Protein AF-B0CPZ6-F1 (afdb_monomer_lite)

Foldseek 3Di:
DDDDPPPDPDDDDDDPPDDPVNVVVVVVVVVVVVVVVVPPDPPDPPPVPPPPPPDPPDDDDDDPPDPVVVVCVVVVVVVVVVVVVLVVCCVVPVLVNDPPRDPPPDDDDDDDPDDDDDDDDPDDPDDDDDDDDDD

InterPro domains:
  IPR027921 NOP protein chaperone 1 [PF15370] (68-131)
  IPR027921 NOP protein chaperone 1 [PTHR28674] (10-127)

Radius of gyration: 30.95 Å; chains: 1; bounding box: 88×44×78 Å

pLDDT: mean 73.9, std 15.39, range [38.84, 97.0]

Secondary structure (DSSP, 8-state):
-------PPPP--------HHHHHHHHHHHHHHHHHHTTS-SS----SS-----------PPPSS-HHHHHHHHHHHHHHHHHHHHHHHHHH-GGGT-TT---TT------------------------------

Organism: Laccaria bicolor (strain S238N-H82 / ATCC MYA-4686) (NCBI:txid486041)

Structure (mmCIF, N/CA/C/O backbone):
data_AF-B0CPZ6-F1
#
_entry.id   AF-B0CPZ6-F1
#
loop_
_atom_site.group_PDB
_atom_site.id
_atom_site.type_symbol
_atom_site.label_atom_id
_atom_site.label_alt_id
_atom_site.label_comp_id
_atom_site.label_asym_id
_atom_site.label_entity_id
_atom_site.label_seq_id
_atom_site.pdbx_PDB_ins_code
_atom_site.Cartn_x
_atom_site.Cartn_y
_atom_site.Cartn_z
_atom_site.occupancy
_atom_site.B_iso_or_equiv
_atom_site.auth_seq_id
_atom_site.auth_comp_id
_atom_site.auth_asym_id
_atom_site.auth_atom_id
_atom_site.pdbx_PDB_model_num
ATOM 1 N N . MET A 1 1 ? 66.085 11.169 9.032 1.00 38.84 1 MET A N 1
ATOM 2 C CA . MET A 1 1 ? 64.850 11.303 8.239 1.00 38.84 1 MET A CA 1
ATOM 3 C C . MET A 1 1 ? 63.935 10.224 8.788 1.00 38.84 1 MET A C 1
ATOM 5 O O . MET A 1 1 ? 64.059 9.084 8.380 1.00 38.84 1 MET A O 1
ATOM 9 N N . ASP A 1 2 ? 63.305 10.400 9.946 1.00 50.72 2 ASP A N 1
ATOM 10 C CA . ASP A 1 2 ? 62.305 11.421 10.291 1.00 50.72 2 ASP A CA 1
ATOM 11 C C . ASP A 1 2 ? 61.242 11.557 9.203 1.00 50.72 2 ASP A C 1
ATOM 13 O O . ASP A 1 2 ? 61.569 12.006 8.106 1.00 50.72 2 ASP A O 1
ATOM 17 N N . ILE A 1 3 ? 60.045 11.053 9.504 1.00 45.47 3 ILE A N 1
ATOM 18 C CA . ILE A 1 3 ? 58.745 11.727 9.406 1.00 45.47 3 ILE A CA 1
ATOM 19 C C . ILE A 1 3 ? 57.764 10.773 10.097 1.00 45.47 3 ILE A C 1
ATOM 21 O O . ILE A 1 3 ? 57.406 9.718 9.572 1.00 45.47 3 ILE A O 1
ATOM 25 N N . GLY A 1 4 ? 57.427 11.106 11.340 1.00 49.22 4 GLY A N 1
ATOM 26 C CA . GLY A 1 4 ? 56.260 10.553 12.006 1.00 49.22 4 GLY A CA 1
ATOM 27 C C . GLY A 1 4 ? 55.008 11.124 11.354 1.00 49.22 4 GLY A C 1
ATOM 28 O O . GLY A 1 4 ? 54.843 12.341 11.301 1.00 49.22 4 GLY A O 1
ATOM 29 N N . ASP A 1 5 ? 54.128 10.250 10.875 1.00 52.66 5 ASP A N 1
ATOM 30 C CA . ASP A 1 5 ? 52.751 10.627 10.568 1.00 52.66 5 ASP A CA 1
ATOM 31 C C . ASP A 1 5 ? 52.001 10.804 11.895 1.00 52.66 5 ASP A C 1
ATOM 33 O O . ASP A 1 5 ? 51.363 9.891 12.424 1.00 52.66 5 ASP A O 1
ATOM 37 N N . ASP A 1 6 ? 52.137 12.002 12.460 1.00 57.78 6 ASP A N 1
ATOM 38 C CA . ASP A 1 6 ? 51.328 12.504 13.563 1.00 57.78 6 ASP A CA 1
ATOM 39 C C . ASP A 1 6 ? 49.937 12.853 13.013 1.00 57.78 6 ASP A C 1
ATOM 41 O O . ASP A 1 6 ? 49.650 13.985 12.622 1.00 57.78 6 ASP A O 1
ATOM 45 N N . VAL A 1 7 ? 49.074 11.842 12.883 1.00 63.78 7 VAL A N 1
ATOM 46 C CA . VAL A 1 7 ? 47.651 12.068 12.610 1.00 63.78 7 VAL A CA 1
ATOM 47 C C . VAL A 1 7 ? 47.019 12.532 13.924 1.00 63.78 7 VAL A C 1
ATOM 49 O O . VAL A 1 7 ? 46.908 11.722 14.851 1.00 63.78 7 VAL A O 1
ATOM 52 N N . PRO A 1 8 ? 46.577 13.801 14.038 1.00 67.62 8 PRO A N 1
ATOM 53 C CA . PRO A 1 8 ? 45.973 14.287 15.267 1.00 67.62 8 PRO A CA 1
ATOM 54 C C . PRO A 1 8 ? 44.729 13.447 15.586 1.00 67.62 8 PRO A C 1
ATOM 56 O O . PRO A 1 8 ? 43.944 13.133 14.680 1.00 67.62 8 PRO A O 1
ATOM 59 N N . PRO A 1 9 ? 44.519 13.054 16.855 1.00 62.56 9 PRO A N 1
ATOM 60 C CA . PRO A 1 9 ? 43.363 12.256 17.228 1.00 62.56 9 PRO A CA 1
ATOM 61 C C . PRO A 1 9 ? 42.088 13.019 16.864 1.00 62.56 9 PRO A C 1
ATOM 63 O O . PRO A 1 9 ? 41.871 14.137 17.334 1.00 62.56 9 PRO A O 1
ATOM 66 N N . LYS A 1 10 ? 41.236 12.411 16.024 1.00 69.19 10 LYS A N 1
ATOM 67 C CA . LYS A 1 10 ? 39.902 12.950 15.733 1.00 69.19 10 LYS A CA 1
ATOM 68 C C . LYS A 1 10 ? 39.186 13.230 17.063 1.00 69.19 10 LYS A C 1
ATOM 70 O O . LYS A 1 10 ? 39.151 12.330 17.912 1.00 69.19 10 LYS A O 1
ATOM 75 N N . PRO A 1 11 ? 38.630 14.439 17.264 1.00 69.69 11 PRO A N 1
ATOM 76 C CA . PRO A 1 11 ? 37.884 14.750 18.472 1.00 69.69 11 PRO A CA 1
ATOM 77 C C . PRO A 1 11 ? 36.727 13.758 18.593 1.00 69.69 11 PRO A C 1
ATOM 79 O O . PRO A 1 11 ? 35.975 13.539 17.645 1.00 69.69 11 PRO A O 1
ATOM 82 N N . ARG A 1 12 ? 36.636 13.095 19.746 1.00 65.06 12 ARG A N 1
ATOM 83 C CA . ARG A 1 12 ? 35.539 12.174 20.043 1.00 65.06 12 ARG A CA 1
ATOM 84 C C . ARG A 1 12 ? 34.287 13.014 20.265 1.00 65.06 12 ARG A C 1
ATOM 86 O O . ARG A 1 12 ? 34.256 13.780 21.227 1.00 65.06 12 ARG A O 1
ATOM 93 N N . GLU A 1 13 ? 33.291 12.871 19.397 1.00 66.56 13 GLU A N 1
ATOM 94 C CA . GLU A 1 13 ? 31.954 13.410 19.645 1.00 66.56 13 GLU A CA 1
ATOM 95 C C . GLU A 1 13 ? 31.428 12.771 20.932 1.00 66.56 13 GLU A C 1
ATOM 97 O O . GLU A 1 13 ? 31.318 11.548 21.053 1.00 66.56 13 GLU A O 1
ATOM 102 N N . ARG A 1 14 ? 31.234 13.602 21.954 1.00 68.00 14 ARG A N 1
ATOM 103 C CA . ARG A 1 14 ? 30.650 13.176 23.220 1.00 68.00 14 ARG A CA 1
ATOM 104 C C . ARG A 1 14 ? 29.141 13.177 23.039 1.00 68.00 14 ARG A C 1
ATOM 106 O O . ARG A 1 14 ? 28.602 14.145 22.518 1.00 68.00 14 ARG A O 1
ATOM 113 N N . LEU A 1 15 ? 28.485 12.102 23.471 1.00 57.34 15 LEU A N 1
ATOM 114 C CA . LEU A 1 15 ? 27.033 12.086 23.584 1.00 57.34 15 LEU A CA 1
ATOM 115 C C . LEU A 1 15 ? 26.644 13.197 24.562 1.00 57.34 15 LEU A C 1
ATOM 117 O O . LEU A 1 15 ? 27.056 13.158 25.723 1.00 57.34 15 LEU A O 1
ATOM 121 N N . GLU A 1 16 ? 25.926 14.202 24.074 1.00 60.22 16 GLU A N 1
ATOM 122 C CA . GLU A 1 16 ? 25.374 15.244 24.928 1.00 60.22 16 GLU A CA 1
ATOM 123 C C . GLU A 1 16 ? 24.326 14.584 25.825 1.00 60.22 16 GLU A C 1
ATOM 125 O O . GLU A 1 16 ? 23.308 14.076 25.353 1.00 60.22 16 GLU A O 1
ATOM 130 N N . ILE A 1 17 ? 24.636 14.492 27.118 1.00 70.50 17 ILE A N 1
ATOM 131 C CA . ILE A 1 17 ? 23.673 14.064 28.127 1.00 70.50 17 ILE A CA 1
ATOM 132 C C . ILE A 1 17 ? 22.888 15.326 28.470 1.00 70.50 17 ILE A C 1
ATOM 134 O O . ILE A 1 17 ? 23.355 16.156 29.243 1.00 70.50 17 ILE A O 1
ATOM 138 N N . GLU A 1 18 ? 21.762 15.500 27.784 1.00 69.31 18 GLU A N 1
ATOM 139 C CA . GLU A 1 18 ? 20.757 16.518 28.086 1.00 69.31 18 GLU A CA 1
ATOM 140 C C . GLU A 1 18 ? 19.987 16.046 29.329 1.00 69.31 18 GLU A C 1
ATOM 142 O O . GLU A 1 18 ? 19.515 14.903 29.363 1.00 69.31 18 GLU A O 1
ATOM 147 N N . ASP A 1 19 ? 19.894 16.892 30.357 1.00 84.94 19 ASP A N 1
ATOM 148 C CA . ASP A 1 19 ? 19.051 16.604 31.516 1.00 84.94 19 ASP A CA 1
ATOM 149 C C . ASP A 1 19 ? 17.569 16.582 31.087 1.00 84.94 19 ASP A C 1
ATOM 151 O O . ASP A 1 19 ? 17.179 17.150 30.062 1.00 84.94 19 ASP A O 1
ATOM 155 N N . GLU A 1 20 ? 16.713 15.886 31.842 1.00 79.25 20 GLU A N 1
ATOM 156 C CA . GLU A 1 20 ? 15.316 15.668 31.434 1.00 79.25 20 GLU A CA 1
ATOM 157 C C . GLU A 1 20 ? 14.535 16.986 31.273 1.00 79.25 20 GLU A C 1
ATOM 159 O O . GLU A 1 20 ? 13.702 17.097 30.372 1.00 79.25 20 GLU A O 1
ATOM 164 N N . ASP A 1 21 ? 14.871 17.999 32.073 1.00 85.19 21 ASP A N 1
ATOM 165 C CA . ASP A 1 21 ? 14.280 19.338 32.011 1.00 85.19 21 ASP A CA 1
ATOM 166 C C . ASP A 1 21 ? 14.690 20.099 30.734 1.00 85.19 21 ASP A C 1
ATOM 168 O O . ASP A 1 21 ? 13.837 20.670 30.050 1.00 85.19 21 ASP A O 1
ATOM 172 N N . ASP A 1 22 ? 15.968 20.041 30.346 1.00 86.62 22 ASP A N 1
ATOM 173 C CA . ASP A 1 22 ? 16.471 20.677 29.119 1.00 86.62 22 ASP A CA 1
ATOM 174 C C . ASP A 1 22 ? 15.816 20.058 27.875 1.00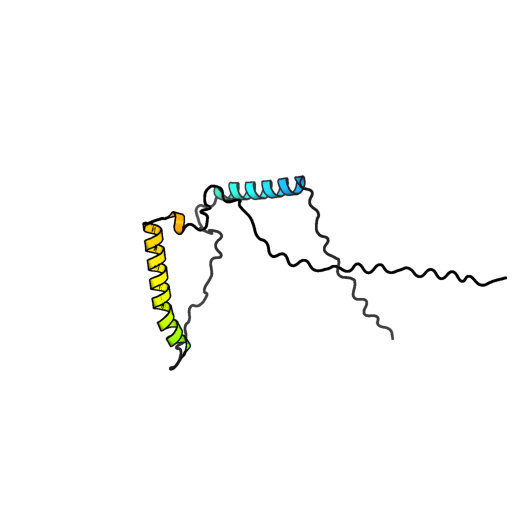 86.62 22 ASP A C 1
ATOM 176 O O . ASP A 1 22 ? 15.357 20.756 26.960 1.00 86.62 22 ASP A O 1
ATOM 180 N N . LYS A 1 23 ? 15.653 18.731 27.896 1.00 84.19 23 LYS A N 1
ATOM 181 C CA . LYS A 1 23 ? 14.954 17.982 26.850 1.00 84.19 23 LYS A CA 1
ATOM 182 C C . LYS A 1 23 ? 13.492 18.401 26.739 1.00 84.19 23 LYS A C 1
ATOM 184 O O . LYS A 1 23 ? 12.976 18.526 25.622 1.00 84.19 23 LYS A O 1
ATOM 189 N N . GLN A 1 24 ? 12.807 18.593 27.867 1.00 86.88 24 GLN A N 1
ATOM 190 C CA . GLN A 1 24 ? 11.416 19.048 27.882 1.00 86.88 24 GLN A CA 1
ATOM 191 C C . GLN A 1 24 ? 11.279 20.452 27.286 1.00 86.88 24 GLN A C 1
ATOM 193 O O . GLN A 1 24 ? 10.399 20.669 26.448 1.00 86.88 24 GLN A O 1
ATOM 198 N N . GLU A 1 25 ? 12.174 21.376 27.632 1.00 89.25 25 GLU A N 1
ATOM 199 C CA . GLU A 1 25 ? 12.181 22.736 27.082 1.00 89.25 25 GLU A CA 1
ATOM 200 C C . GLU A 1 25 ? 12.457 22.743 25.573 1.00 89.25 25 GLU A C 1
ATOM 202 O O . GLU A 1 25 ? 11.744 23.397 24.804 1.00 89.25 25 GLU A O 1
ATOM 207 N N . ARG A 1 26 ? 13.411 21.933 25.100 1.00 86.00 26 ARG A N 1
ATOM 208 C CA . ARG A 1 26 ? 13.690 21.796 23.664 1.00 86.00 26 ARG A CA 1
ATOM 209 C C . ARG A 1 26 ? 12.482 21.270 22.892 1.00 86.00 26 ARG A C 1
ATOM 211 O O . ARG A 1 26 ? 12.144 21.803 21.834 1.00 86.00 26 ARG A O 1
ATOM 218 N N . ILE A 1 27 ? 11.821 20.230 23.402 1.00 87.31 27 ILE A N 1
ATOM 219 C CA . ILE A 1 27 ? 10.627 19.651 22.766 1.00 87.31 27 ILE A CA 1
ATOM 220 C C . ILE A 1 27 ? 9.483 20.669 22.746 1.00 87.31 27 ILE A C 1
ATOM 222 O O . ILE A 1 27 ? 8.813 20.822 21.722 1.00 87.31 27 ILE A O 1
ATOM 226 N N . ARG A 1 28 ? 9.288 21.407 23.841 1.00 87.31 28 ARG A N 1
ATOM 227 C CA . ARG A 1 28 ? 8.277 22.462 23.950 1.00 87.31 28 ARG A CA 1
ATOM 228 C C . ARG A 1 28 ? 8.484 23.563 22.908 1.00 87.31 28 ARG A C 1
ATOM 230 O O . ARG A 1 28 ? 7.534 23.908 22.208 1.00 87.31 28 ARG A O 1
ATOM 237 N N . LEU A 1 29 ? 9.717 24.045 22.745 1.00 84.88 29 L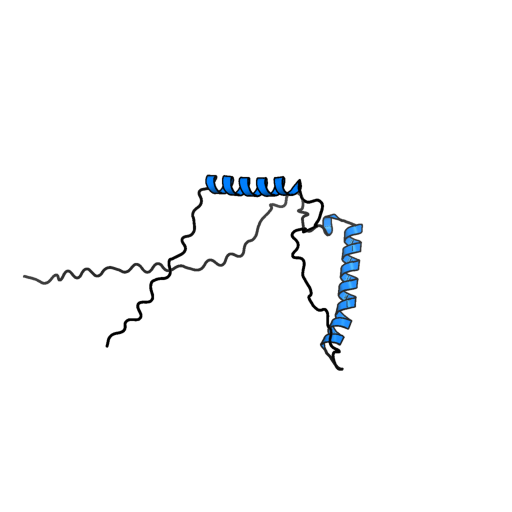EU A N 1
ATOM 238 C CA . LEU A 1 29 ? 10.097 25.035 21.728 1.00 84.88 29 LEU A CA 1
ATOM 239 C C . LEU A 1 29 ? 9.821 24.548 20.299 1.00 84.88 29 LEU A C 1
ATOM 241 O O . LEU A 1 29 ? 9.312 25.303 19.470 1.00 84.88 29 LEU A O 1
ATOM 245 N N . ILE A 1 30 ? 10.118 23.278 20.005 1.00 86.00 30 ILE A N 1
ATOM 246 C CA . ILE A 1 30 ? 9.849 22.681 18.688 1.00 86.00 30 ILE A CA 1
ATOM 247 C C . ILE A 1 30 ? 8.340 22.647 18.415 1.00 86.00 30 ILE A C 1
ATOM 249 O O . ILE A 1 30 ? 7.901 23.072 17.347 1.00 86.00 30 ILE A O 1
ATOM 253 N N . LEU A 1 31 ? 7.539 22.184 19.378 1.00 84.94 31 LEU A N 1
ATOM 254 C CA . LEU A 1 31 ? 6.081 22.104 19.245 1.00 84.94 31 LEU A CA 1
ATOM 255 C C . LEU A 1 31 ? 5.437 23.492 19.090 1.00 84.94 31 LEU A C 1
ATOM 257 O O . LEU A 1 31 ? 4.517 23.662 18.288 1.00 84.94 31 LEU A O 1
ATOM 261 N N . GLU A 1 32 ? 5.943 24.501 19.799 1.00 81.44 32 GLU A N 1
ATOM 262 C CA . GLU A 1 32 ? 5.479 25.887 19.686 1.00 81.44 32 GLU A CA 1
ATOM 263 C C . GLU A 1 32 ? 5.806 26.501 18.313 1.00 81.44 32 GLU A C 1
ATOM 265 O O . GLU A 1 32 ? 4.953 27.157 17.701 1.00 81.44 32 GLU A O 1
ATOM 270 N N . ASN A 1 33 ? 7.000 26.229 17.777 1.00 81.69 33 ASN A N 1
ATOM 271 C CA . ASN A 1 33 ? 7.413 26.676 16.444 1.00 81.69 33 ASN A CA 1
ATOM 272 C C . ASN A 1 33 ? 6.580 26.016 15.324 1.00 81.69 33 ASN A C 1
ATOM 274 O O . ASN A 1 33 ? 6.239 26.652 14.324 1.00 81.69 33 ASN A O 1
ATOM 278 N N . LEU A 1 34 ? 6.183 24.751 15.503 1.00 74.44 34 LEU A N 1
ATOM 279 C CA . LEU A 1 34 ? 5.275 24.055 14.583 1.00 74.44 34 LEU A CA 1
ATOM 280 C C . LEU A 1 34 ? 3.861 24.654 14.609 1.00 74.44 34 LEU A C 1
ATOM 282 O O . LEU A 1 34 ? 3.246 24.832 13.558 1.00 74.44 34 LEU A O 1
ATOM 286 N N . ASN A 1 35 ? 3.357 25.014 15.791 1.00 75.19 35 ASN A N 1
ATOM 287 C CA . ASN A 1 35 ? 2.022 25.594 15.939 1.00 75.19 35 ASN A CA 1
ATOM 288 C C . ASN A 1 35 ? 1.929 27.003 15.316 1.00 75.19 35 ASN A C 1
ATOM 290 O O . ASN A 1 35 ? 0.966 27.332 14.624 1.00 75.19 35 ASN A O 1
ATOM 294 N N . SER A 1 36 ? 2.967 27.824 15.489 1.00 67.94 36 SER A N 1
ATOM 295 C CA . SER A 1 36 ? 3.047 29.177 14.915 1.00 67.94 36 SER A CA 1
ATOM 296 C C . SER A 1 36 ? 3.306 29.188 13.400 1.00 67.94 36 SER A C 1
ATOM 298 O O . SER A 1 36 ? 2.849 30.097 12.705 1.00 67.94 36 SER A O 1
ATOM 300 N N . SER A 1 37 ? 3.929 28.140 12.853 1.00 57.66 37 SER A N 1
ATOM 301 C CA . SER A 1 37 ? 4.099 27.953 11.402 1.00 57.66 37 SER A CA 1
ATOM 302 C C . SER A 1 37 ? 2.785 27.642 10.661 1.00 57.66 37 SER A C 1
ATOM 304 O O . SER A 1 37 ? 2.711 27.802 9.441 1.00 57.66 37 SER A O 1
ATOM 306 N N . SER A 1 38 ? 1.727 27.249 11.382 1.00 56.34 38 SER A N 1
ATOM 307 C CA . SER A 1 38 ? 0.420 26.891 10.808 1.00 56.34 38 SER A CA 1
ATOM 308 C C . SER A 1 38 ? -0.447 28.110 10.436 1.00 56.34 38 SER A C 1
ATOM 310 O O . SER A 1 38 ? -1.388 27.995 9.652 1.00 56.34 38 SER A O 1
ATOM 312 N N . ALA A 1 39 ? -0.126 29.307 10.948 1.00 58.31 39 ALA A N 1
ATOM 313 C CA . ALA A 1 39 ? -0.943 30.513 10.759 1.00 58.31 39 ALA A CA 1
ATOM 314 C C . ALA A 1 39 ? -0.552 31.388 9.546 1.00 58.31 39 ALA A C 1
ATOM 316 O O . ALA A 1 39 ? -1.280 32.330 9.229 1.00 58.31 39 ALA A O 1
ATOM 317 N N . THR A 1 40 ? 0.554 31.098 8.843 1.00 52.38 40 THR A N 1
ATOM 318 C CA . THR A 1 40 ? 1.140 32.058 7.878 1.00 52.38 40 THR A CA 1
ATOM 319 C C . THR A 1 40 ? 1.567 31.481 6.525 1.00 52.38 40 THR A C 1
ATOM 321 O O . THR A 1 40 ? 2.461 32.034 5.891 1.00 52.38 40 THR A O 1
ATOM 324 N N . THR A 1 41 ? 0.947 30.407 6.021 1.00 46.84 41 THR A N 1
ATOM 325 C CA . THR A 1 41 ? 1.279 29.886 4.672 1.00 46.84 41 THR A CA 1
ATOM 326 C C . THR A 1 41 ? 0.072 29.387 3.869 1.00 46.84 41 THR A C 1
ATOM 328 O O . THR A 1 41 ? 0.018 28.269 3.361 1.00 46.84 41 THR A O 1
ATOM 331 N N . SER A 1 42 ? -0.888 30.273 3.609 1.00 51.09 42 SER A N 1
ATOM 332 C CA . SER A 1 42 ? -1.795 30.114 2.469 1.00 51.09 42 SER A CA 1
ATOM 333 C C . SER A 1 42 ? -1.089 30.474 1.150 1.00 51.09 42 SER A C 1
ATOM 335 O O . SER A 1 42 ? -1.444 31.483 0.556 1.00 51.09 42 SER A O 1
ATOM 337 N N . SER A 1 43 ? -0.094 29.686 0.713 1.00 51.19 43 SER A N 1
ATOM 338 C CA . SER A 1 43 ? 0.334 29.547 -0.703 1.00 51.19 43 SER A CA 1
ATOM 339 C C . SER A 1 43 ? 1.677 28.816 -0.861 1.00 51.19 43 SER A C 1
ATOM 341 O O . SER A 1 43 ? 2.633 29.401 -1.341 1.00 51.19 43 SER A O 1
ATOM 343 N N . THR A 1 44 ? 1.742 27.545 -0.472 1.00 48.47 44 THR A N 1
ATOM 344 C CA . THR A 1 44 ? 2.467 26.446 -1.148 1.00 48.47 44 THR A CA 1
ATOM 345 C C . THR A 1 44 ? 2.281 25.238 -0.247 1.00 48.47 44 THR A C 1
ATOM 347 O O . THR A 1 44 ? 2.829 25.194 0.848 1.00 48.47 44 THR A O 1
ATOM 350 N N . ARG A 1 45 ? 1.439 24.291 -0.667 1.00 49.03 45 ARG A N 1
ATOM 351 C CA . ARG A 1 45 ? 1.242 23.032 0.053 1.00 49.03 45 ARG A CA 1
ATOM 352 C C . ARG A 1 45 ? 2.550 22.246 0.006 1.00 49.03 45 ARG A C 1
ATOM 354 O O . ARG A 1 45 ? 2.782 21.531 -0.963 1.00 49.03 45 ARG A O 1
ATOM 361 N N . ASP A 1 46 ? 3.375 22.408 1.028 1.00 49.47 46 ASP A N 1
ATOM 362 C CA . ASP A 1 46 ? 4.441 21.474 1.363 1.00 49.47 46 ASP A CA 1
ATOM 363 C C . ASP A 1 46 ? 3.963 20.703 2.596 1.00 49.47 46 ASP A C 1
ATOM 365 O O . ASP A 1 46 ? 4.333 20.949 3.740 1.00 49.47 46 ASP A O 1
ATOM 369 N N . SER A 1 47 ? 2.992 19.819 2.361 1.00 53.44 47 SER A N 1
ATOM 370 C CA . SER A 1 47 ? 2.782 18.682 3.249 1.00 53.44 47 SER A CA 1
ATOM 371 C C . SER A 1 47 ? 4.119 17.955 3.308 1.00 53.44 47 SER A C 1
ATOM 373 O O . SER A 1 47 ? 4.598 17.597 2.237 1.00 53.44 47 SER A O 1
ATOM 375 N N . GLY A 1 48 ? 4.694 17.747 4.497 1.00 54.75 48 GLY A N 1
ATOM 376 C CA . GLY A 1 48 ? 6.011 17.130 4.747 1.00 54.75 48 GLY A CA 1
ATOM 377 C C . GLY A 1 48 ? 6.223 15.700 4.220 1.00 54.75 48 GLY A C 1
ATOM 378 O O . GLY A 1 48 ? 7.058 14.961 4.728 1.00 54.75 48 GLY A O 1
ATOM 379 N N . LEU A 1 49 ? 5.473 15.295 3.202 1.00 59.94 49 LEU A N 1
ATOM 380 C CA . LEU A 1 49 ? 5.828 14.234 2.290 1.00 59.94 49 LEU A CA 1
ATOM 381 C C . LEU A 1 49 ? 6.962 14.746 1.392 1.00 59.94 49 LEU A C 1
ATOM 383 O O . LEU A 1 49 ? 6.795 15.786 0.751 1.00 59.94 49 LEU A O 1
ATOM 387 N N . PRO A 1 50 ? 8.095 14.034 1.289 1.00 70.06 50 PRO A N 1
ATOM 388 C CA . PRO A 1 50 ? 9.104 14.374 0.303 1.00 70.06 50 PRO A CA 1
ATOM 389 C C . PRO A 1 50 ? 8.435 14.390 -1.071 1.00 70.06 50 PRO A C 1
ATOM 391 O O . PRO A 1 50 ? 7.952 13.364 -1.559 1.00 70.06 50 PRO A O 1
ATOM 394 N N . ARG A 1 51 ? 8.366 15.570 -1.695 1.00 66.69 51 ARG A N 1
ATOM 395 C CA . ARG A 1 51 ? 7.908 15.699 -3.074 1.00 66.69 51 ARG A CA 1
ATOM 396 C C . ARG A 1 51 ? 8.941 14.996 -3.939 1.00 66.69 51 ARG A C 1
ATOM 398 O O . ARG A 1 51 ? 9.979 15.564 -4.262 1.00 66.69 51 ARG A O 1
ATOM 405 N N . PHE A 1 52 ? 8.667 13.735 -4.258 1.00 72.69 52 PHE A N 1
ATOM 406 C CA . PHE A 1 52 ? 9.544 12.941 -5.097 1.00 72.69 52 PHE A CA 1
ATOM 407 C C . PHE A 1 52 ? 9.521 13.555 -6.494 1.00 72.69 52 PHE A C 1
ATOM 409 O O . PHE A 1 52 ? 8.557 13.405 -7.251 1.00 72.69 52 PHE A O 1
ATOM 416 N N . ASP A 1 53 ? 10.558 14.324 -6.811 1.00 75.88 53 ASP A N 1
ATOM 417 C CA . ASP A 1 53 ? 10.803 14.731 -8.179 1.00 75.88 53 ASP A CA 1
ATOM 418 C C . ASP A 1 53 ? 11.279 13.489 -8.930 1.00 75.88 53 ASP A C 1
ATOM 420 O O . ASP A 1 53 ? 12.429 13.070 -8.835 1.00 75.88 53 ASP A O 1
ATOM 424 N N . PHE A 1 54 ? 10.349 12.860 -9.647 1.00 78.38 54 PHE A N 1
ATOM 425 C CA . PHE A 1 54 ? 10.633 11.706 -10.500 1.00 78.38 54 PHE A CA 1
ATOM 426 C C . PHE A 1 54 ? 11.554 12.059 -11.681 1.00 78.38 54 PHE A C 1
ATOM 428 O O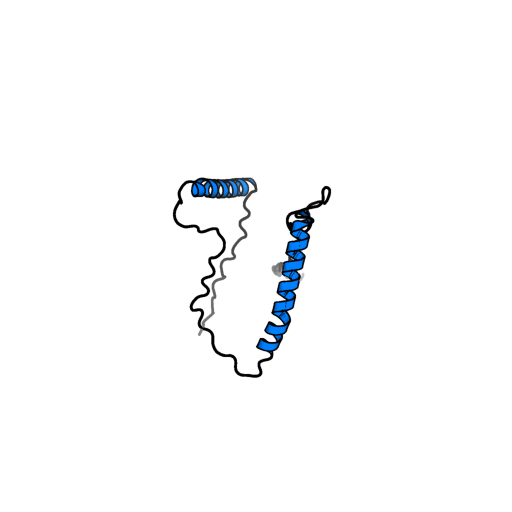 . PHE A 1 54 ? 11.864 11.178 -12.482 1.00 78.38 54 PHE A O 1
ATOM 435 N N . GLY A 1 55 ? 11.971 13.324 -11.802 1.00 84.62 55 GLY A N 1
ATOM 436 C CA . GLY A 1 55 ? 12.869 13.799 -12.835 1.00 84.62 55 GLY A CA 1
ATOM 437 C C . GLY A 1 55 ? 12.286 13.612 -14.233 1.00 84.62 55 GLY A C 1
ATOM 438 O O . GLY A 1 55 ? 11.069 13.572 -14.444 1.00 84.62 55 GLY A O 1
ATOM 439 N N . ASP A 1 56 ? 13.179 13.496 -15.211 1.00 83.38 56 ASP A N 1
ATOM 440 C CA . ASP A 1 56 ? 12.816 13.253 -16.602 1.00 83.38 56 ASP A CA 1
ATOM 441 C C . ASP A 1 56 ? 12.281 11.821 -16.771 1.00 83.38 56 ASP A C 1
ATOM 443 O O . ASP A 1 56 ? 13.036 10.849 -16.737 1.00 83.38 56 ASP A O 1
ATOM 447 N N . ARG A 1 57 ? 10.965 11.679 -16.971 1.00 83.12 57 ARG A N 1
ATOM 448 C CA . ARG A 1 57 ? 10.263 10.390 -17.134 1.00 83.12 57 ARG A CA 1
ATOM 449 C C . ARG A 1 57 ? 10.488 9.754 -18.513 1.00 83.12 57 ARG A C 1
ATOM 451 O O . ARG A 1 57 ? 9.573 9.161 -19.088 1.00 83.12 57 ARG A O 1
ATOM 458 N N . LYS A 1 58 ? 11.692 9.887 -19.070 1.00 86.56 58 LYS A N 1
ATOM 459 C CA . LYS A 1 58 ? 12.073 9.210 -20.310 1.00 86.56 58 LYS A CA 1
ATOM 460 C C . LYS A 1 58 ? 12.147 7.713 -20.065 1.00 86.56 58 LYS A C 1
ATOM 462 O O . LYS A 1 58 ? 12.877 7.239 -19.199 1.00 86.56 58 LYS A O 1
ATOM 467 N N . THR A 1 59 ? 11.379 6.978 -20.853 1.00 83.94 59 THR A N 1
ATOM 468 C CA . THR A 1 59 ? 11.379 5.518 -20.866 1.00 83.94 59 THR A CA 1
ATOM 469 C C . THR A 1 59 ? 12.045 5.028 -22.147 1.00 83.94 59 THR A C 1
ATOM 471 O O . THR A 1 59 ? 12.091 5.746 -23.147 1.00 83.94 59 THR A O 1
ATOM 474 N N . TYR A 1 60 ? 12.593 3.816 -22.102 1.00 84.06 60 TYR A N 1
ATOM 475 C CA . TYR A 1 60 ? 13.228 3.160 -23.242 1.00 84.06 60 TYR A CA 1
ATOM 476 C C . TYR A 1 60 ? 12.492 1.858 -23.527 1.00 84.06 60 TYR A C 1
ATOM 478 O O . TYR A 1 60 ? 12.052 1.175 -22.598 1.00 84.06 60 TYR A O 1
ATOM 486 N N . GLU A 1 61 ? 12.355 1.516 -24.805 1.00 81.88 61 GLU A N 1
ATOM 487 C CA . GLU A 1 61 ? 11.745 0.251 -25.195 1.00 81.88 61 GLU A CA 1
ATOM 488 C C . GLU A 1 61 ? 12.590 -0.921 -24.691 1.00 81.88 61 GLU A C 1
ATOM 490 O O . GLU A 1 61 ? 13.811 -0.959 -24.860 1.00 81.88 61 GLU A O 1
ATOM 495 N N . VAL A 1 62 ? 11.924 -1.889 -24.063 1.00 78.31 62 VAL A N 1
ATOM 496 C CA . VAL A 1 62 ? 12.563 -3.125 -23.617 1.00 78.31 62 VAL A CA 1
ATOM 497 C C . VAL A 1 62 ? 12.456 -4.143 -24.758 1.00 78.31 62 VAL A C 1
ATOM 499 O O . VAL A 1 62 ? 11.335 -4.514 -25.116 1.00 78.31 62 VAL A O 1
ATOM 502 N N . PRO A 1 63 ? 13.574 -4.613 -25.343 1.00 79.62 63 PRO A N 1
ATOM 503 C CA . PRO A 1 63 ? 13.530 -5.541 -26.468 1.00 79.62 63 PRO A CA 1
ATOM 504 C C . PRO A 1 63 ? 12.944 -6.910 -26.056 1.00 79.62 63 PRO A C 1
ATOM 506 O O . PRO A 1 63 ? 13.154 -7.351 -24.920 1.00 79.62 63 PRO A O 1
ATOM 509 N N . PRO A 1 64 ? 12.223 -7.615 -26.951 1.00 78.81 64 PRO A N 1
ATOM 510 C CA . PRO A 1 64 ? 11.734 -8.967 -26.677 1.00 78.81 64 PRO A CA 1
ATOM 511 C C . PRO A 1 64 ? 12.874 -10.005 -26.663 1.00 78.81 64 PRO A C 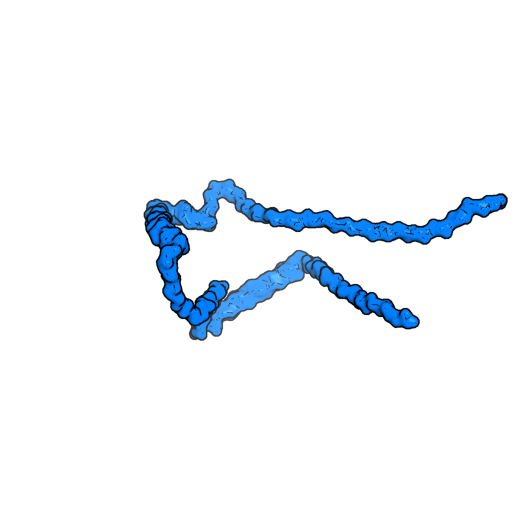1
ATOM 513 O O . PRO A 1 64 ? 13.807 -9.864 -27.457 1.00 78.81 64 PRO A O 1
ATOM 516 N N . PRO A 1 65 ? 12.783 -11.098 -25.875 1.00 66.69 65 PRO A N 1
ATOM 517 C CA . PRO A 1 65 ? 11.820 -11.392 -24.813 1.00 66.69 65 PRO A CA 1
ATOM 518 C C . PRO A 1 65 ? 12.377 -10.964 -23.447 1.00 66.69 65 PRO A C 1
ATOM 520 O O . PRO A 1 65 ? 13.421 -11.445 -23.009 1.00 66.69 65 PRO A O 1
ATOM 523 N N . SER A 1 66 ? 11.679 -10.074 -22.746 1.00 74.88 66 SER A N 1
ATOM 524 C CA . SER A 1 66 ? 12.103 -9.648 -21.416 1.00 74.88 66 SER A CA 1
ATOM 525 C C . SER A 1 66 ? 11.277 -10.346 -20.341 1.00 74.88 66 SER A C 1
ATOM 527 O O . SER A 1 66 ? 10.086 -10.099 -20.162 1.00 74.88 66 SER A O 1
ATOM 529 N N . GLU A 1 67 ? 11.945 -11.204 -19.575 1.00 83.94 67 GLU A N 1
ATOM 530 C CA . GLU A 1 67 ? 11.435 -11.797 -18.329 1.00 83.94 67 GLU A CA 1
ATOM 531 C C . GLU A 1 67 ? 10.778 -10.752 -17.409 1.00 83.94 67 GLU A C 1
ATOM 533 O O . GLU A 1 67 ? 9.795 -11.028 -16.721 1.00 83.94 67 GLU A O 1
ATOM 538 N N . LEU A 1 68 ? 11.290 -9.517 -17.440 1.00 82.62 68 LEU A N 1
ATOM 539 C CA . LEU A 1 68 ? 10.741 -8.378 -16.715 1.00 82.62 68 LEU A CA 1
ATOM 540 C C . LEU A 1 68 ? 9.299 -8.048 -17.135 1.00 82.62 68 LEU A C 1
ATOM 542 O O . LEU A 1 68 ? 8.445 -7.909 -16.261 1.00 82.62 68 LEU A O 1
ATOM 546 N N . LEU A 1 69 ? 9.004 -7.953 -18.438 1.00 84.81 69 LEU A N 1
ATOM 547 C CA . LEU A 1 69 ? 7.644 -7.664 -18.906 1.00 84.81 69 LEU A CA 1
ATOM 548 C C . LEU A 1 69 ? 6.684 -8.796 -18.537 1.00 84.81 69 LEU A C 1
ATOM 550 O O . LEU A 1 69 ? 5.581 -8.520 -18.073 1.00 84.81 69 LEU A O 1
ATOM 554 N N . SER A 1 70 ? 7.128 -10.050 -18.640 1.00 86.81 70 SER A N 1
ATOM 555 C CA . SER A 1 70 ? 6.336 -11.218 -18.235 1.00 86.81 70 SER A CA 1
ATOM 556 C C . SER A 1 70 ? 5.995 -11.188 -16.742 1.00 86.81 70 SER A C 1
ATOM 558 O O . SER A 1 70 ? 4.850 -11.420 -16.355 1.00 86.81 70 SER A O 1
ATOM 560 N N . ARG A 1 71 ? 6.962 -10.830 -15.885 1.00 89.56 71 ARG A N 1
ATOM 561 C CA . ARG A 1 71 ? 6.740 -10.691 -14.438 1.00 89.56 71 ARG A CA 1
ATOM 562 C C . ARG A 1 71 ? 5.784 -9.551 -14.110 1.00 89.56 71 ARG A C 1
ATOM 564 O O . ARG A 1 71 ? 4.898 -9.735 -13.283 1.00 89.56 71 ARG A O 1
ATOM 571 N N . VAL A 1 72 ? 5.943 -8.393 -14.749 1.00 88.50 72 VAL A N 1
ATOM 572 C CA . VAL A 1 72 ? 5.041 -7.248 -14.548 1.00 88.50 72 VAL A CA 1
ATOM 573 C C . VAL A 1 72 ? 3.624 -7.615 -14.983 1.00 88.50 72 VAL A C 1
ATOM 575 O O . VAL A 1 72 ? 2.674 -7.375 -14.243 1.00 88.50 72 VAL A O 1
ATOM 578 N N . GLN A 1 73 ? 3.476 -8.273 -16.131 1.00 88.56 73 GLN A N 1
ATOM 579 C CA . GLN A 1 73 ? 2.177 -8.686 -16.651 1.00 88.56 73 GLN A CA 1
ATOM 580 C C . GLN A 1 73 ? 1.478 -9.716 -15.750 1.00 88.56 73 GLN A C 1
ATOM 582 O O . GLN A 1 73 ? 0.260 -9.667 -15.614 1.00 88.56 73 GLN A O 1
ATOM 587 N N . ALA A 1 74 ? 2.232 -10.602 -15.091 1.00 91.00 74 ALA A N 1
ATOM 588 C CA . ALA A 1 74 ? 1.695 -11.534 -14.099 1.00 91.00 74 ALA A CA 1
ATOM 589 C C . ALA A 1 74 ? 1.394 -10.876 -12.736 1.00 91.00 74 ALA A C 1
ATOM 591 O O . ALA A 1 74 ? 0.482 -11.308 -12.035 1.00 91.00 74 ALA A O 1
ATOM 592 N N . PHE A 1 75 ? 2.148 -9.842 -12.354 1.00 94.94 75 PHE A N 1
ATOM 593 C CA . PHE A 1 75 ? 2.049 -9.193 -11.043 1.00 94.94 75 PHE A CA 1
ATOM 594 C C . PHE A 1 75 ? 0.940 -8.133 -10.965 1.00 94.94 75 PHE A C 1
ATOM 596 O O . PHE A 1 75 ? 0.258 -8.029 -9.947 1.00 94.94 75 PHE A O 1
ATOM 603 N N . LEU A 1 76 ? 0.724 -7.358 -12.035 1.00 96.31 76 LEU A N 1
ATOM 604 C CA . LEU A 1 76 ? -0.272 -6.278 -12.045 1.00 96.31 76 LEU A CA 1
ATOM 605 C C . LEU A 1 76 ? -1.726 -6.740 -11.797 1.00 96.31 76 LEU A C 1
ATOM 607 O O . LEU A 1 76 ? -2.459 -6.027 -11.113 1.00 96.31 76 LEU A O 1
ATOM 611 N N . PRO A 1 77 ? -2.174 -7.911 -12.282 1.00 96.19 77 PRO A N 1
ATOM 612 C CA . PRO A 1 77 ? -3.481 -8.443 -11.905 1.00 96.19 77 PRO A CA 1
ATOM 613 C C . PRO A 1 77 ? -3.568 -8.772 -10.408 1.00 96.19 77 PRO A C 1
ATOM 615 O O . PRO A 1 77 ? -4.527 -8.390 -9.749 1.00 96.19 77 PRO A O 1
ATOM 618 N N . GLN A 1 78 ? -2.526 -9.391 -9.841 1.00 95.44 78 GLN A N 1
ATOM 619 C CA . GLN A 1 78 ? -2.512 -9.795 -8.430 1.00 95.44 78 GLN A CA 1
ATOM 620 C C . GLN A 1 78 ? -2.575 -8.595 -7.480 1.00 95.44 78 GLN A C 1
ATOM 622 O O . GLN A 1 78 ? -3.282 -8.633 -6.473 1.00 95.44 78 GLN A O 1
ATOM 627 N N . ILE A 1 79 ? -1.859 -7.510 -7.799 1.00 96.25 79 ILE A N 1
ATOM 628 C CA . ILE A 1 79 ? -1.926 -6.286 -6.991 1.00 96.25 79 ILE A CA 1
ATOM 629 C C . ILE A 1 79 ? -3.301 -5.616 -7.108 1.00 96.25 79 ILE A C 1
ATOM 631 O O . ILE A 1 79 ? -3.811 -5.112 -6.111 1.00 96.25 79 ILE A O 1
ATOM 635 N N . ALA A 1 80 ? -3.935 -5.652 -8.286 1.00 96.00 80 ALA A N 1
ATOM 636 C CA . ALA A 1 80 ? -5.286 -5.127 -8.466 1.00 96.00 80 ALA A CA 1
ATOM 637 C C . ALA A 1 80 ? -6.310 -5.917 -7.637 1.00 96.00 80 ALA A C 1
ATOM 639 O O . ALA A 1 80 ? -7.111 -5.316 -6.921 1.00 96.00 80 ALA A O 1
ATOM 640 N N . ASP A 1 81 ? -6.237 -7.247 -7.667 1.00 97.00 81 ASP A N 1
ATOM 641 C CA . ASP A 1 81 ? -7.108 -8.121 -6.878 1.00 97.00 81 ASP A CA 1
ATOM 642 C C . ASP A 1 81 ? -6.917 -7.899 -5.371 1.00 97.00 81 ASP A C 1
ATOM 644 O O . ASP A 1 81 ? -7.893 -7.776 -4.630 1.00 97.00 81 ASP A O 1
ATOM 648 N N . SER A 1 82 ? -5.667 -7.756 -4.920 1.00 94.50 82 SER A N 1
ATOM 649 C CA . SER A 1 82 ? -5.345 -7.432 -3.526 1.00 94.50 82 SER A CA 1
ATOM 650 C C . SER A 1 82 ? -5.936 -6.084 -3.097 1.00 94.50 82 SER A C 1
ATOM 652 O O . SER A 1 82 ? -6.590 -5.993 -2.057 1.00 94.50 82 SER A O 1
ATOM 654 N N . ASN A 1 83 ? -5.786 -5.047 -3.927 1.00 94.56 83 ASN A N 1
ATOM 655 C CA . ASN A 1 83 ? -6.341 -3.719 -3.656 1.00 94.56 83 ASN A CA 1
ATOM 656 C C . ASN A 1 83 ? -7.877 -3.739 -3.603 1.00 94.56 83 ASN A C 1
ATOM 658 O O . ASN A 1 83 ? -8.475 -3.081 -2.748 1.00 94.56 83 ASN A O 1
ATOM 662 N N . ASN A 1 84 ? -8.524 -4.519 -4.473 1.00 96.06 84 ASN A N 1
ATOM 663 C CA . ASN A 1 84 ? -9.974 -4.703 -4.449 1.00 96.06 84 ASN A CA 1
ATOM 664 C C . ASN A 1 84 ? -10.428 -5.403 -3.161 1.00 96.06 84 ASN A C 1
ATOM 666 O O . ASN A 1 84 ? -11.378 -4.951 -2.525 1.00 96.06 84 ASN A O 1
ATOM 670 N N . ALA A 1 85 ? -9.726 -6.455 -2.736 1.00 94.19 85 ALA A N 1
ATOM 671 C CA . ALA A 1 85 ? -10.025 -7.165 -1.494 1.00 94.19 85 ALA A CA 1
ATOM 672 C C . ALA A 1 85 ? -9.806 -6.295 -0.244 1.00 94.19 85 ALA A C 1
ATOM 674 O O . ALA A 1 85 ? -10.546 -6.418 0.730 1.00 94.19 85 ALA A O 1
ATOM 675 N N . LEU A 1 86 ? -8.796 -5.419 -0.252 1.00 92.06 86 LEU A N 1
ATOM 676 C CA . LEU A 1 86 ? -8.595 -4.417 0.802 1.00 92.06 86 LEU A CA 1
ATOM 677 C C . LEU A 1 86 ? -9.735 -3.397 0.822 1.00 92.06 86 LEU A C 1
ATOM 679 O O . LEU A 1 86 ? -10.259 -3.086 1.885 1.00 92.06 86 LEU A O 1
ATOM 683 N N . SER A 1 87 ? -10.164 -2.928 -0.350 1.00 93.31 87 SER A N 1
ATOM 684 C CA . SER A 1 87 ? -11.260 -1.959 -0.466 1.00 93.31 87 SER A CA 1
ATOM 685 C C . SER A 1 87 ? -12.598 -2.537 0.002 1.00 93.31 87 SER A C 1
ATOM 687 O O . SER A 1 87 ? -13.368 -1.835 0.649 1.00 93.31 87 SER A O 1
ATOM 689 N N . GLN A 1 88 ? -12.874 -3.811 -0.297 1.00 94.25 88 GLN A N 1
ATOM 690 C CA . GLN A 1 88 ? -14.066 -4.512 0.195 1.00 94.25 88 GLN A CA 1
ATOM 691 C C . GLN A 1 88 ? -14.035 -4.662 1.717 1.00 94.25 88 GLN A C 1
ATOM 693 O O . GLN A 1 88 ? -14.991 -4.273 2.380 1.00 94.25 88 GLN A O 1
ATOM 698 N N . ARG A 1 89 ? -12.908 -5.117 2.282 1.00 90.75 89 ARG A N 1
ATOM 699 C CA . ARG A 1 89 ? -12.732 -5.204 3.740 1.00 90.75 89 ARG A CA 1
ATOM 700 C C . ARG A 1 89 ? -12.903 -3.853 4.428 1.00 90.75 89 ARG A C 1
ATOM 702 O O . ARG A 1 89 ? -13.587 -3.787 5.434 1.00 90.75 89 ARG A O 1
ATOM 709 N N . ALA A 1 90 ? -12.382 -2.776 3.843 1.00 91.44 90 ALA A N 1
ATOM 710 C CA . ALA A 1 90 ? -12.554 -1.428 4.381 1.00 91.44 90 ALA A CA 1
ATOM 711 C C . ALA A 1 90 ? -14.017 -0.945 4.361 1.00 91.44 90 ALA A C 1
ATOM 713 O O . ALA A 1 90 ? -14.396 -0.121 5.188 1.00 91.44 90 ALA A O 1
ATOM 714 N N . GLN A 1 91 ? -14.838 -1.420 3.415 1.00 91.94 91 GLN A N 1
ATOM 715 C CA . GLN A 1 91 ? -16.273 -1.110 3.372 1.00 91.94 91 GLN A CA 1
ATOM 716 C C . GLN A 1 91 ? -17.071 -1.907 4.406 1.00 91.94 91 GLN A C 1
ATOM 718 O O . GLN A 1 91 ? -18.027 -1.376 4.967 1.00 91.94 91 GLN A O 1
ATOM 723 N N . GLU A 1 92 ? -16.706 -3.170 4.629 1.00 93.19 92 GLU A N 1
ATOM 724 C CA . GLU A 1 92 ? -17.361 -4.048 5.603 1.00 93.19 92 GLU A CA 1
ATOM 725 C C . GLU A 1 92 ? -16.975 -3.690 7.042 1.00 93.19 92 GLU A C 1
ATOM 727 O O . GLU A 1 92 ? -17.844 -3.569 7.904 1.00 93.19 92 GLU A O 1
ATOM 732 N N . ASP A 1 93 ? -15.682 -3.484 7.285 1.00 89.88 93 ASP A N 1
ATOM 733 C CA . ASP A 1 93 ? -15.110 -3.121 8.575 1.00 89.88 93 ASP A CA 1
ATOM 734 C C . ASP A 1 93 ? -13.918 -2.159 8.388 1.00 89.88 93 ASP A C 1
ATOM 736 O O . ASP A 1 93 ? -12.783 -2.595 8.148 1.00 89.88 93 ASP A O 1
ATOM 740 N N . PRO A 1 94 ? -14.145 -0.843 8.541 1.00 87.25 94 PRO A N 1
ATOM 741 C CA . PRO A 1 94 ? -13.088 0.159 8.465 1.00 87.25 94 PRO A CA 1
ATOM 742 C C . PRO A 1 94 ? -11.963 -0.040 9.491 1.00 87.25 94 PRO A C 1
ATOM 744 O O . PRO A 1 94 ? -10.814 0.263 9.179 1.00 87.25 94 PRO A O 1
ATOM 747 N N . SER A 1 95 ? -12.263 -0.566 10.687 1.00 86.38 95 SER A N 1
ATOM 748 C CA . SER A 1 95 ? -11.256 -0.790 11.737 1.00 86.38 95 SER A CA 1
ATOM 749 C C . SER A 1 95 ? -10.325 -1.963 11.442 1.00 86.38 95 SER A C 1
ATOM 751 O O . SER A 1 95 ? -9.193 -1.971 11.908 1.00 86.38 95 SER A O 1
ATOM 753 N N . SER A 1 96 ? -10.743 -2.904 10.590 1.00 84.69 96 SER A N 1
ATOM 754 C CA . SER A 1 96 ? -9.894 -4.026 10.162 1.00 84.69 96 SER A CA 1
ATOM 755 C C . SER A 1 96 ? -8.750 -3.624 9.221 1.00 84.69 96 SER A C 1
ATOM 757 O O . SER A 1 96 ? -7.795 -4.381 9.040 1.00 84.69 96 SER A O 1
ATOM 759 N N . VAL A 1 97 ? -8.864 -2.459 8.575 1.00 84.31 97 VAL A N 1
ATOM 760 C CA . VAL A 1 97 ? -7.879 -1.933 7.612 1.00 84.31 97 VAL A CA 1
ATOM 761 C C . VAL A 1 97 ? -7.126 -0.727 8.185 1.00 84.31 97 VAL A C 1
ATOM 763 O O . VAL A 1 97 ? -6.125 -0.295 7.613 1.00 84.31 97 VAL A O 1
ATOM 766 N N . ASP A 1 98 ? -7.583 -0.201 9.320 1.00 83.94 98 ASP A N 1
ATOM 767 C CA . ASP A 1 98 ? -6.898 0.847 10.061 1.00 83.94 98 ASP A CA 1
ATOM 768 C C . ASP A 1 98 ? -5.687 0.269 10.803 1.00 83.94 98 ASP A C 1
ATOM 770 O O . ASP A 1 98 ? -5.799 -0.551 11.710 1.00 83.94 98 ASP A O 1
ATOM 774 N N . ILE A 1 99 ? -4.503 0.709 10.390 1.00 81.06 99 ILE A N 1
ATOM 775 C CA . ILE A 1 99 ? -3.218 0.250 10.925 1.00 81.06 99 ILE A CA 1
ATOM 776 C C . ILE A 1 99 ? -2.947 0.848 12.317 1.00 81.06 99 ILE A C 1
ATOM 778 O O . ILE A 1 99 ? -2.053 0.385 13.021 1.00 81.06 99 ILE A O 1
ATOM 782 N N . GLU A 1 100 ? -3.699 1.881 12.707 1.00 82.94 100 GLU A N 1
ATOM 783 C CA . GLU A 1 100 ? -3.631 2.521 14.023 1.00 82.94 100 GLU A CA 1
ATOM 784 C C . GLU A 1 100 ? -4.671 1.947 14.999 1.00 82.94 100 GLU A C 1
ATOM 786 O O . GLU A 1 100 ? -4.654 2.280 16.187 1.00 82.94 100 GLU A O 1
ATOM 791 N N . HIS A 1 101 ? -5.557 1.060 14.532 1.00 80.31 101 HIS A N 1
ATOM 792 C CA . HIS A 1 101 ? -6.547 0.421 15.384 1.00 80.31 101 HIS A CA 1
ATOM 793 C C . HIS A 1 101 ? -5.888 -0.627 16.288 1.00 80.31 101 HIS A C 1
ATOM 795 O O . HIS A 1 101 ? -5.382 -1.653 15.834 1.00 80.31 101 HIS A O 1
ATOM 801 N N . ILE A 1 102 ? -5.913 -0.365 17.594 1.00 78.12 102 ILE A N 1
ATOM 802 C CA . ILE A 1 102 ? -5.449 -1.278 18.639 1.00 78.12 102 ILE A CA 1
ATOM 803 C C . ILE A 1 102 ? -6.689 -1.796 19.371 1.00 78.12 102 ILE A C 1
ATOM 805 O O . ILE A 1 102 ? -7.502 -0.994 19.835 1.00 78.12 102 ILE A O 1
ATOM 809 N N . GLU A 1 103 ? -6.840 -3.120 19.483 1.00 79.75 103 GLU A N 1
ATOM 810 C CA . GLU A 1 103 ? -7.963 -3.720 20.212 1.00 79.75 103 GLU A CA 1
ATOM 811 C C . GLU A 1 103 ? -7.981 -3.240 21.672 1.00 79.75 103 GLU A C 1
ATOM 813 O O . GLU A 1 103 ? -6.940 -3.157 22.338 1.00 79.75 103 GLU A O 1
ATOM 818 N N . GLU A 1 104 ? -9.176 -2.932 22.178 1.00 74.69 104 GLU A N 1
ATOM 819 C CA . GLU A 1 104 ? -9.372 -2.391 23.521 1.00 74.69 104 GLU A CA 1
ATOM 820 C C . GLU A 1 104 ? -8.855 -3.385 24.580 1.00 74.69 104 GLU A C 1
ATOM 822 O O . GLU A 1 104 ? -9.370 -4.492 24.729 1.00 74.69 104 GLU A O 1
ATOM 827 N N . GLY A 1 105 ? -7.803 -2.992 25.307 1.00 71.94 105 GLY A N 1
ATOM 828 C CA . GLY A 1 105 ? -7.125 -3.838 26.299 1.00 71.94 105 GLY A CA 1
ATOM 829 C C . GLY A 1 105 ? -5.769 -4.404 25.861 1.00 71.94 105 GLY A C 1
ATOM 830 O O . GLY A 1 105 ? -5.105 -5.054 26.667 1.00 71.94 105 GLY A O 1
ATOM 831 N N . THR A 1 106 ? -5.322 -4.130 24.634 1.00 73.31 106 THR A N 1
ATOM 832 C CA . THR A 1 106 ? -3.962 -4.471 24.192 1.00 73.31 106 THR A CA 1
ATOM 833 C C . THR A 1 106 ? -2.967 -3.448 24.746 1.00 73.31 106 THR A C 1
ATOM 835 O O . THR A 1 106 ? -3.082 -2.252 24.474 1.00 73.31 106 THR A O 1
ATOM 838 N N . GLU A 1 107 ? -1.983 -3.890 25.536 1.00 75.75 107 GLU A N 1
ATOM 839 C CA . GLU A 1 107 ? -0.880 -3.021 25.969 1.00 75.75 107 GLU A CA 1
ATOM 840 C C . GLU A 1 107 ? -0.044 -2.590 24.750 1.00 75.75 107 GLU A C 1
ATOM 842 O O . GLU A 1 107 ? 0.388 -3.414 23.944 1.00 75.75 107 GLU A O 1
ATOM 847 N N . GLY A 1 108 ? 0.169 -1.280 24.596 1.00 72.50 108 GLY A N 1
ATOM 848 C CA . GLY A 1 108 ? 0.964 -0.722 23.504 1.00 72.50 108 GLY A CA 1
ATOM 849 C C . GLY A 1 108 ? 2.456 -0.954 23.733 1.00 72.50 108 GLY A C 1
ATOM 850 O O . GLY A 1 108 ? 3.095 -0.198 24.464 1.00 72.50 108 GLY A O 1
ATOM 851 N N . TYR A 1 109 ? 3.022 -1.980 23.101 1.00 75.50 109 TYR A N 1
ATOM 852 C CA . TYR A 1 109 ? 4.461 -2.241 23.128 1.00 75.50 109 TYR A CA 1
ATOM 853 C C . TYR A 1 109 ? 5.140 -1.685 21.873 1.00 75.50 109 TYR A C 1
ATOM 855 O O . TYR A 1 109 ? 4.703 -1.941 20.753 1.00 75.50 109 TYR A O 1
ATOM 863 N N . ILE A 1 110 ? 6.246 -0.959 22.055 1.00 76.19 110 ILE A N 1
ATOM 864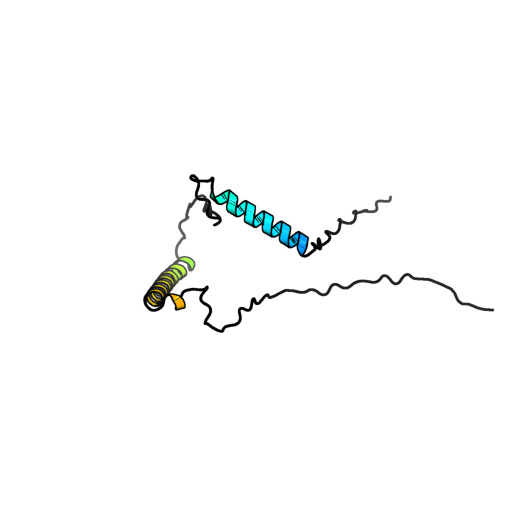 C CA . ILE A 1 110 ? 7.138 -0.564 20.957 1.00 76.19 110 ILE A CA 1
ATOM 865 C C . ILE A 1 110 ? 8.317 -1.538 20.955 1.00 76.19 110 ILE A C 1
ATOM 867 O O . ILE A 1 110 ? 9.216 -1.440 21.792 1.00 76.19 110 ILE A O 1
ATOM 871 N N . GLU A 1 111 ? 8.317 -2.495 20.029 1.00 79.94 111 GLU A N 1
ATOM 872 C CA . GLU A 1 111 ? 9.442 -3.412 19.848 1.00 79.94 111 GLU A CA 1
ATOM 873 C C . GLU A 1 111 ? 10.577 -2.710 19.085 1.00 79.94 111 GLU A C 1
ATOM 875 O O . GLU A 1 111 ? 10.404 -2.255 17.953 1.00 79.94 111 GLU A O 1
ATOM 880 N N . MET A 1 112 ? 11.760 -2.622 19.699 1.00 78.94 112 MET A N 1
ATOM 881 C CA . MET A 1 112 ? 12.960 -2.066 19.071 1.00 78.94 112 MET A CA 1
ATOM 882 C C . MET A 1 112 ? 14.065 -3.118 19.012 1.00 78.94 112 MET A C 1
ATOM 884 O O . MET A 1 112 ? 14.563 -3.574 20.039 1.00 78.94 112 MET A O 1
ATOM 888 N N . ASN A 1 113 ? 14.518 -3.445 17.803 1.00 79.62 113 ASN A N 1
ATOM 889 C CA . ASN A 1 113 ? 15.682 -4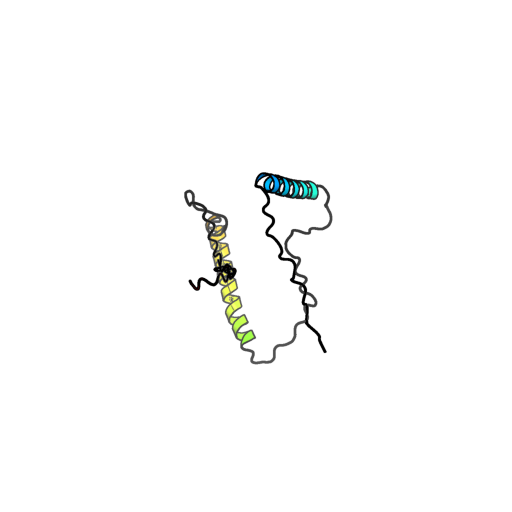.304 17.594 1.00 79.62 113 ASN A CA 1
ATOM 890 C C . ASN A 1 113 ? 16.972 -3.468 17.686 1.00 79.62 113 ASN A C 1
ATOM 892 O O . ASN A 1 113 ? 17.490 -2.990 16.676 1.00 79.62 113 ASN A O 1
ATOM 896 N N . LEU A 1 114 ? 17.473 -3.250 18.906 1.00 83.19 114 LEU A N 1
ATOM 897 C CA . LEU A 1 114 ? 18.690 -2.467 19.157 1.00 83.19 114 LEU A CA 1
ATOM 898 C C . LEU A 1 114 ? 19.943 -3.356 19.110 1.00 83.19 114 LEU A C 1
ATOM 900 O O . LEU A 1 114 ? 20.132 -4.242 19.942 1.00 83.19 114 LEU A O 1
ATOM 904 N N . GLY A 1 115 ? 20.837 -3.090 18.157 1.00 80.19 115 GLY A N 1
ATOM 905 C CA . GLY A 1 115 ? 22.145 -3.741 18.076 1.00 80.19 115 GLY A CA 1
ATOM 906 C C . GLY A 1 115 ? 23.135 -3.144 19.077 1.00 80.19 115 GLY A C 1
ATOM 907 O O . GLY A 1 115 ? 23.846 -2.196 18.750 1.00 80.19 115 GLY A O 1
ATOM 908 N N . LEU A 1 116 ? 23.192 -3.689 20.292 1.00 76.56 116 LEU A N 1
ATOM 909 C CA . LEU A 1 116 ? 24.156 -3.269 21.312 1.00 76.56 116 LEU A CA 1
ATOM 910 C C . LEU A 1 116 ? 25.491 -4.007 21.113 1.00 76.56 116 LEU A C 1
ATOM 912 O O . LEU A 1 116 ? 25.590 -5.211 21.335 1.00 76.56 116 LEU A O 1
ATOM 916 N N . GLY A 1 117 ? 26.524 -3.287 20.674 1.00 79.12 117 GLY A N 1
ATOM 917 C CA . GLY A 1 117 ? 27.892 -3.807 20.605 1.00 79.12 117 GLY A CA 1
ATOM 918 C C . GLY A 1 117 ? 28.588 -3.777 21.970 1.00 79.12 117 GLY A C 1
ATOM 919 O O . GLY A 1 117 ? 28.378 -2.859 22.762 1.00 79.12 117 GLY A O 1
ATOM 920 N N . VAL A 1 118 ? 29.454 -4.757 22.242 1.00 71.62 118 VAL A N 1
ATOM 921 C CA . VAL A 1 118 ? 30.328 -4.747 23.426 1.00 71.62 118 VAL A CA 1
ATOM 922 C C . VAL A 1 118 ? 31.489 -3.773 23.219 1.00 71.62 118 VAL A C 1
ATOM 924 O O . VAL A 1 118 ? 32.314 -3.941 22.323 1.00 71.62 118 VAL A O 1
ATOM 927 N N . PHE A 1 119 ? 31.555 -2.737 24.056 1.00 67.38 119 PHE A N 1
ATOM 928 C CA . PHE A 1 119 ? 32.669 -1.792 24.090 1.00 67.38 119 PHE A CA 1
ATOM 929 C C . PHE A 1 119 ? 33.728 -2.278 25.092 1.00 67.38 119 PHE A C 1
ATOM 931 O O . PHE A 1 119 ? 33.529 -2.197 26.304 1.00 67.38 119 PHE A O 1
ATOM 938 N N . GLU A 1 120 ? 34.859 -2.800 24.606 1.00 68.81 120 GLU A N 1
ATOM 939 C CA . GLU A 1 120 ? 35.975 -3.206 25.471 1.00 68.81 120 GLU A CA 1
ATOM 940 C C . GLU A 1 120 ? 36.802 -1.992 25.917 1.00 68.81 120 GLU A C 1
ATOM 942 O O . GLU A 1 120 ? 37.541 -1.383 25.137 1.00 68.81 120 GLU A O 1
ATOM 947 N N . ASN A 1 121 ? 36.722 -1.660 27.207 1.00 64.31 121 ASN A N 1
ATOM 948 C CA . ASN A 1 121 ? 37.578 -0.651 27.815 1.00 64.31 121 ASN A CA 1
ATOM 949 C C . ASN A 1 121 ? 38.953 -1.263 28.127 1.00 64.31 121 ASN A C 1
ATOM 951 O O . ASN A 1 121 ? 39.130 -1.950 29.135 1.00 64.31 121 ASN A O 1
ATOM 955 N N . LYS A 1 122 ? 39.941 -1.035 27.255 1.00 68.38 122 LYS A N 1
ATOM 956 C CA . LYS A 1 122 ? 41.332 -1.422 27.523 1.00 68.38 122 LYS A CA 1
ATOM 957 C C . LYS A 1 122 ? 41.906 -0.504 28.602 1.00 68.38 122 LYS A C 1
ATOM 959 O O . LYS A 1 122 ? 42.442 0.560 28.295 1.00 68.38 122 LYS A O 1
ATOM 964 N N . THR A 1 123 ? 41.822 -0.922 29.862 1.00 59.16 123 THR A N 1
ATOM 965 C CA . THR A 1 123 ? 42.631 -0.337 30.932 1.00 59.16 123 THR A CA 1
ATOM 966 C C . THR A 1 123 ? 44.096 -0.651 30.633 1.00 59.16 123 THR A C 1
ATOM 968 O O . THR A 1 123 ? 44.550 -1.791 30.745 1.00 59.16 123 THR A O 1
ATOM 971 N N . LYS A 1 124 ? 44.851 0.360 30.188 1.00 55.03 124 LYS A N 1
ATOM 972 C CA . LYS A 1 124 ? 46.313 0.304 30.238 1.00 55.03 124 LYS A CA 1
ATOM 973 C C . LYS A 1 124 ? 46.678 0.096 31.708 1.00 55.03 124 LYS A C 1
ATOM 975 O O . LYS A 1 124 ? 46.425 0.968 32.529 1.00 55.03 124 LYS A O 1
ATOM 980 N N . ARG A 1 125 ? 47.188 -1.091 32.041 1.00 50.56 125 ARG A N 1
ATOM 981 C CA . ARG A 1 125 ? 47.901 -1.301 33.300 1.00 50.56 125 ARG A CA 1
ATOM 982 C C . ARG A 1 125 ? 49.198 -0.524 33.167 1.00 50.56 125 ARG A C 1
ATOM 984 O O . ARG A 1 125 ? 50.040 -0.896 32.351 1.00 50.56 125 ARG A O 1
ATOM 991 N N . ASP A 1 126 ? 49.302 0.567 33.908 1.00 48.66 126 ASP A N 1
ATOM 992 C CA . ASP A 1 126 ? 50.561 1.264 34.089 1.00 48.66 126 ASP A CA 1
ATOM 993 C C . ASP A 1 126 ? 51.544 0.299 34.759 1.00 48.66 126 ASP A C 1
ATOM 995 O O . ASP A 1 126 ? 51.298 -0.248 35.836 1.00 48.66 126 ASP A O 1
ATOM 999 N N . SER A 1 127 ? 52.626 0.024 34.042 1.00 49.41 127 SER A N 1
ATOM 1000 C CA . SER A 1 127 ? 53.812 -0.659 34.527 1.00 49.41 127 SER A CA 1
ATOM 1001 C C . SER A 1 127 ? 54.504 0.231 35.557 1.00 49.41 127 SER A C 1
ATOM 1003 O O . SER A 1 127 ? 55.125 1.224 35.178 1.00 49.41 127 SER A O 1
ATOM 1005 N N . TYR A 1 128 ? 54.415 -0.133 36.835 1.00 47.56 128 TYR A N 1
ATOM 1006 C CA . TYR A 1 128 ? 55.379 0.303 37.839 1.00 47.56 128 TYR A CA 1
ATOM 1007 C C . TYR A 1 128 ? 56.295 -0.872 38.150 1.00 47.56 128 TYR A C 1
ATOM 1009 O O . TYR A 1 128 ? 55.919 -1.854 38.786 1.00 47.56 128 TYR A O 1
ATOM 1017 N N . ASP A 1 129 ? 57.471 -0.747 37.559 1.00 45.53 129 ASP A N 1
ATOM 1018 C CA . ASP A 1 129 ? 58.682 -1.499 37.804 1.00 45.53 129 ASP A CA 1
ATOM 1019 C C . ASP A 1 129 ? 59.263 -1.003 39.139 1.00 45.53 129 ASP A C 1
ATOM 1021 O O . ASP A 1 129 ? 59.835 0.083 39.207 1.00 45.53 129 ASP A O 1
ATOM 1025 N N . GLU A 1 130 ? 59.033 -1.743 40.225 1.00 48.19 130 GLU A N 1
ATOM 1026 C CA . GLU A 1 130 ? 59.801 -1.605 41.467 1.00 48.19 130 GLU A CA 1
ATOM 1027 C C . GLU A 1 130 ? 60.471 -2.950 41.762 1.00 48.19 130 GLU A C 1
ATOM 1029 O O . GLU A 1 130 ? 59.952 -3.821 42.462 1.00 48.19 130 GLU A O 1
ATOM 1034 N N . GLU A 1 131 ? 61.635 -3.096 41.133 1.00 48.38 131 GLU A N 1
ATOM 1035 C CA . GLU A 1 131 ? 62.746 -3.988 41.453 1.00 48.38 131 GLU A CA 1
ATOM 1036 C C . GLU A 1 131 ? 62.902 -4.201 42.976 1.00 48.38 131 GLU A C 1
ATOM 1038 O O . GLU A 1 131 ? 63.510 -3.405 43.693 1.00 48.38 131 GLU A O 1
ATOM 1043 N N . MET A 1 132 ? 62.364 -5.315 43.475 1.00 50.75 132 MET A N 1
ATOM 1044 C CA . MET A 1 132 ? 62.724 -5.909 44.763 1.00 50.75 132 MET A CA 1
ATOM 1045 C C . MET A 1 132 ? 63.828 -6.953 44.535 1.00 50.75 132 MET A C 1
ATOM 1047 O O . MET A 1 132 ? 63.539 -8.096 44.184 1.00 50.75 132 MET A O 1
ATOM 1051 N N . SER A 1 133 ? 65.088 -6.575 44.774 1.00 51.75 133 SER A N 1
ATOM 1052 C CA . SER A 1 133 ? 66.217 -7.498 45.007 1.00 51.75 133 SER A CA 1
ATOM 1053 C C . SER A 1 133 ? 67.245 -6.814 45.929 1.00 51.75 133 SER A C 1
ATOM 1055 O O . SER A 1 133 ? 67.922 -5.883 45.512 1.00 51.75 133 SER A O 1
ATOM 1057 N N . SER A 1 134 ? 67.152 -7.038 47.245 1.00 52.16 134 SER A N 1
ATOM 1058 C CA . SER A 1 134 ? 67.997 -7.910 48.101 1.00 52.16 134 SER A CA 1
ATOM 1059 C C . SER A 1 134 ? 69.389 -7.364 48.495 1.00 52.16 134 SER A C 1
ATOM 1061 O O . SER A 1 134 ? 70.307 -7.400 47.677 1.00 52.16 134 SER A O 1
ATOM 1063 N N . ASP A 1 135 ? 69.559 -6.938 49.754 1.00 42.22 135 ASP A N 1
ATOM 1064 C CA . ASP A 1 135 ? 70.292 -7.640 50.841 1.00 42.22 135 ASP A CA 1
ATOM 1065 C C . ASP A 1 135 ? 69.854 -7.054 52.201 1.00 42.22 135 ASP A C 1
ATOM 1067 O O . ASP A 1 135 ? 69.706 -5.810 52.284 1.00 42.22 135 ASP A O 1
#

Sequence (135 aa):
MDIGDDVPPKPRERLEIEDEDDKQERIRLILENLNSSSATTSSTRDSGLPRFDFGDRKTYEVPPPSELLSRVQAFLPQIADSNNALSQRAQEDPSSVDIEHIEEGTEGYIEMNLGLGVFENKTKRDSYDEEMSSD